Protein AF-A0A9E5K6J4-F1 (afdb_monomer_lite)

Foldseek 3Di:
DVQPQADLEDEAEAHLQQQLQAPVSVVVVLVCCLNHHHDNGYYYYDDDALQVVLVVCLVAAQQGKDFDDDPPDTQKIKGFNDHNPPNGQDLERVNGNRWIWMDGPVVPDIDIGGHDHDNSVQVSNVVSVDHDDDQVRCVVVVHHDPD

Structure (mmCIF, N/CA/C/O backbone):
data_AF-A0A9E5K6J4-F1
#
_entry.id   AF-A0A9E5K6J4-F1
#
loop_
_atom_site.group_PDB
_atom_site.id
_atom_site.type_symbol
_atom_site.label_atom_id
_atom_site.label_alt_id
_atom_site.label_comp_id
_atom_site.label_asym_id
_atom_site.label_entity_id
_atom_site.label_seq_id
_atom_site.pdbx_PDB_ins_code
_atom_site.Cartn_x
_atom_site.Cartn_y
_atom_site.Cartn_z
_atom_site.occupancy
_atom_site.B_iso_or_equiv
_atom_site.auth_seq_id
_atom_site.auth_comp_id
_atom_site.auth_asym_id
_atom_site.auth_atom_id
_atom_site.pdbx_PDB_model_num
ATOM 1 N N . GLY A 1 1 ? -11.312 21.172 18.285 1.00 60.03 1 GLY A N 1
ATOM 2 C CA . GLY A 1 1 ? -11.390 21.456 16.834 1.00 60.03 1 GLY A CA 1
ATOM 3 C C . GLY A 1 1 ? -12.357 20.486 16.179 1.00 60.03 1 GLY A C 1
ATOM 4 O O . GLY A 1 1 ? -12.806 19.580 16.862 1.00 60.03 1 GLY A O 1
ATOM 5 N N . MET A 1 2 ? -12.681 20.648 14.892 1.00 65.06 2 MET A N 1
ATOM 6 C CA . MET A 1 2 ? -13.691 19.817 14.199 1.00 65.06 2 MET A CA 1
ATOM 7 C C . MET A 1 2 ? -13.348 18.316 14.125 1.00 65.06 2 MET A C 1
ATOM 9 O O . MET A 1 2 ? -14.249 17.512 13.944 1.00 65.06 2 MET A O 1
ATOM 13 N N . ALA A 1 3 ? -12.080 17.942 14.316 1.00 74.31 3 ALA A N 1
ATOM 14 C CA . ALA A 1 3 ? -11.616 16.551 14.371 1.00 74.31 3 ALA A CA 1
ATOM 15 C C . ALA A 1 3 ? -11.376 16.032 15.806 1.00 74.31 3 ALA A C 1
ATOM 17 O O . ALA A 1 3 ? -10.738 15.002 15.980 1.00 74.31 3 ALA A O 1
ATOM 18 N N . ALA A 1 4 ? -11.830 16.750 16.844 1.00 78.00 4 ALA A N 1
ATOM 19 C CA . ALA A 1 4 ? -11.559 16.372 18.240 1.00 78.00 4 ALA A CA 1
ATOM 20 C C . ALA A 1 4 ? -12.166 15.015 18.635 1.00 78.00 4 ALA A C 1
ATOM 22 O O . ALA A 1 4 ? -11.622 14.344 19.501 1.00 78.00 4 ALA A O 1
ATOM 23 N N . GLU A 1 5 ? -13.256 14.623 17.976 1.00 84.50 5 GLU A N 1
ATOM 24 C CA . GLU A 1 5 ? -13.971 13.366 18.219 1.00 84.50 5 GLU A CA 1
ATOM 25 C C . GLU A 1 5 ? -13.546 12.243 17.250 1.00 84.50 5 GLU A C 1
ATOM 27 O O . GLU A 1 5 ? -14.168 11.185 17.231 1.00 84.50 5 GLU A O 1
ATOM 32 N N . GLY A 1 6 ? -12.535 12.471 16.403 1.00 92.69 6 GLY A N 1
ATOM 33 C CA . GLY A 1 6 ? -12.124 11.533 15.355 1.00 92.69 6 GLY A CA 1
ATOM 34 C C . GLY A 1 6 ? -13.090 11.441 14.164 1.00 92.69 6 GLY A C 1
ATOM 35 O O . GLY A 1 6 ? -14.018 12.239 14.011 1.00 92.69 6 GLY A O 1
ATOM 36 N N . PHE A 1 7 ? -12.858 10.449 13.306 1.00 95.94 7 PHE A N 1
ATOM 37 C CA . PHE A 1 7 ? -13.557 10.206 12.047 1.00 95.94 7 PHE A CA 1
ATOM 38 C C . PHE A 1 7 ? -14.288 8.864 12.076 1.00 95.94 7 PHE A C 1
ATOM 40 O O . PHE A 1 7 ? -13.779 7.877 12.601 1.00 95.94 7 PHE A O 1
ATOM 47 N N . ASP A 1 8 ? -15.478 8.821 11.481 1.00 95.75 8 ASP A N 1
ATOM 48 C CA . ASP A 1 8 ? -16.248 7.580 11.320 1.00 95.75 8 ASP A CA 1
ATOM 49 C C . ASP A 1 8 ? -15.685 6.710 10.186 1.00 95.75 8 ASP A C 1
ATOM 51 O O . ASP A 1 8 ? -15.791 5.486 10.223 1.00 95.75 8 ASP A O 1
ATOM 55 N N . VAL A 1 9 ? -15.066 7.340 9.181 1.00 96.12 9 VAL A N 1
ATOM 56 C CA . VAL A 1 9 ? -14.426 6.658 8.053 1.00 96.12 9 VAL A CA 1
ATOM 57 C C . VAL A 1 9 ? -13.116 7.353 7.693 1.00 96.12 9 VAL A C 1
ATOM 59 O O . VAL A 1 9 ? -13.082 8.575 7.543 1.00 96.12 9 VAL A O 1
ATOM 62 N N . VAL A 1 10 ? -12.056 6.571 7.491 1.00 97.00 10 VAL A N 1
ATOM 63 C CA . VAL A 1 10 ? -10.801 7.016 6.869 1.00 97.00 10 VAL A CA 1
ATOM 64 C C . VAL A 1 10 ? -10.631 6.296 5.533 1.00 97.00 10 VAL A C 1
ATOM 66 O O . VAL A 1 10 ? -10.823 5.088 5.443 1.00 97.00 10 VAL A O 1
ATOM 69 N N . SER A 1 11 ? -10.272 7.038 4.484 1.00 96.88 11 SER A N 1
ATOM 70 C CA . SER A 1 11 ? -10.162 6.510 3.122 1.00 96.88 11 SER A CA 1
ATOM 71 C C . SER A 1 11 ? -8.805 6.836 2.501 1.00 96.88 11 SER A C 1
ATOM 73 O O . SER A 1 11 ? -8.466 8.010 2.363 1.00 96.88 11 SER A O 1
ATOM 75 N N . LEU A 1 12 ? -8.063 5.815 2.064 1.00 96.94 12 LEU A N 1
ATOM 76 C CA . LEU A 1 12 ? -6.798 5.939 1.327 1.00 96.94 12 LEU A CA 1
ATOM 77 C C . LEU A 1 12 ? -6.881 5.232 -0.033 1.00 96.94 12 LEU A C 1
ATOM 79 O O . LEU A 1 12 ? -6.347 4.138 -0.235 1.00 96.94 12 LEU A O 1
ATOM 83 N N . MET A 1 13 ? -7.547 5.880 -0.987 1.00 96.44 13 MET A N 1
ATOM 84 C CA . MET A 1 13 ? -7.659 5.392 -2.364 1.00 96.44 13 MET A CA 1
ATOM 85 C C . MET A 1 13 ? -6.417 5.791 -3.161 1.00 96.44 13 MET A C 1
ATOM 87 O O . MET A 1 13 ? -6.158 6.979 -3.328 1.00 96.44 13 MET A O 1
ATOM 91 N N . PHE A 1 14 ? -5.659 4.806 -3.650 1.00 94.19 14 PHE A N 1
ATOM 92 C CA . PHE A 1 14 ? -4.442 5.009 -4.449 1.00 94.19 14 PHE A CA 1
ATOM 93 C C . PHE A 1 14 ? -3.349 5.811 -3.720 1.00 94.19 14 PHE A C 1
ATOM 95 O O . PHE A 1 14 ? -2.623 6.597 -4.317 1.00 94.19 14 PHE A O 1
ATOM 102 N N . THR A 1 15 ? -3.250 5.645 -2.398 1.00 96.62 15 THR A N 1
ATOM 103 C CA . THR A 1 15 ? -2.216 6.308 -1.572 1.00 96.62 15 THR A CA 1
ATOM 104 C C . THR A 1 15 ? -1.610 5.379 -0.518 1.00 96.62 15 THR A C 1
ATOM 106 O O . THR A 1 15 ? -0.498 5.615 -0.055 1.00 96.62 15 THR A O 1
ATOM 109 N N . LEU A 1 16 ? -2.304 4.296 -0.144 1.00 97.81 16 LEU A N 1
ATOM 110 C CA . LEU A 1 16 ? -1.865 3.370 0.907 1.00 97.81 16 LEU A CA 1
ATOM 111 C C . LEU A 1 16 ? -0.436 2.839 0.687 1.00 97.81 16 LEU A C 1
ATOM 113 O O . LEU A 1 16 ? 0.363 2.808 1.621 1.00 97.81 16 LEU A O 1
ATOM 117 N N . HIS A 1 17 ? -0.098 2.485 -0.551 1.00 98.25 17 HIS A N 1
ATOM 118 C CA . HIS A 1 17 ? 1.208 1.935 -0.919 1.00 98.25 17 HIS A CA 1
ATOM 119 C C . HIS A 1 17 ? 2.383 2.872 -0.587 1.00 98.25 17 HIS A C 1
ATOM 121 O O . HIS A 1 17 ? 3.473 2.389 -0.303 1.00 98.25 17 HIS A O 1
ATOM 127 N N . TYR A 1 18 ? 2.200 4.197 -0.539 1.00 98.31 18 TYR A N 1
ATOM 128 C CA . TYR A 1 18 ? 3.297 5.112 -0.193 1.00 98.31 18 TYR A CA 1
ATOM 129 C C . TYR A 1 18 ? 3.773 4.943 1.255 1.00 98.31 18 TYR A C 1
ATOM 131 O O . TYR A 1 18 ? 4.931 5.227 1.563 1.00 98.31 18 TYR A O 1
ATOM 139 N N . PHE A 1 19 ? 2.911 4.434 2.140 1.00 98.50 19 PHE A N 1
ATOM 140 C CA . PHE A 1 19 ? 3.258 4.198 3.540 1.00 98.50 19 PHE A CA 1
ATOM 141 C C . PHE A 1 19 ? 4.068 2.912 3.761 1.00 98.50 19 PHE A C 1
ATOM 143 O O . PHE A 1 19 ? 4.617 2.726 4.843 1.00 98.50 19 PHE A O 1
ATOM 150 N N . PHE A 1 20 ? 4.214 2.062 2.737 1.00 98.62 20 PHE A N 1
ATOM 151 C CA . PHE A 1 20 ? 4.996 0.817 2.784 1.00 98.62 20 PHE A CA 1
ATOM 152 C C . PHE A 1 20 ? 6.490 1.018 2.482 1.00 98.62 20 PHE A C 1
ATOM 154 O O . PHE A 1 20 ? 7.238 0.052 2.335 1.00 98.62 20 PHE A O 1
ATOM 161 N N . LYS A 1 21 ? 6.945 2.275 2.423 1.00 98.50 21 LYS A N 1
ATOM 162 C CA . LYS A 1 21 ? 8.348 2.646 2.208 1.00 98.50 21 LYS A CA 1
ATOM 163 C C . LYS A 1 21 ? 9.298 2.037 3.239 1.00 98.50 21 LYS A C 1
ATOM 165 O O . LYS A 1 21 ? 10.342 1.506 2.882 1.00 98.50 21 LYS A O 1
ATOM 170 N N . ASP A 1 22 ? 8.961 2.176 4.515 1.00 98.62 22 ASP A N 1
ATOM 171 C CA . ASP A 1 22 ? 9.773 1.725 5.639 1.00 98.62 22 ASP A CA 1
ATOM 172 C C . ASP A 1 22 ? 8.916 1.588 6.905 1.00 98.62 22 ASP A C 1
ATOM 174 O O . ASP A 1 22 ? 7.787 2.084 6.979 1.00 98.62 22 ASP A O 1
ATOM 178 N N . VAL A 1 23 ? 9.465 0.910 7.917 1.00 98.25 23 VAL A N 1
ATOM 179 C CA . VAL A 1 23 ? 8.774 0.632 9.188 1.00 98.25 23 VAL A CA 1
ATOM 180 C C . VAL A 1 23 ? 8.321 1.918 9.882 1.00 98.25 23 VAL A C 1
ATOM 182 O O . VAL A 1 23 ? 7.223 1.964 10.431 1.00 98.25 23 VAL A O 1
ATOM 185 N N . SER A 1 24 ? 9.134 2.979 9.851 1.00 98.50 24 SER A N 1
ATOM 186 C CA . SER A 1 24 ? 8.784 4.251 10.494 1.00 98.50 24 SER A CA 1
ATOM 187 C C . SER A 1 24 ? 7.563 4.891 9.836 1.00 98.50 24 SER A C 1
ATOM 189 O O . SER A 1 24 ? 6.679 5.392 10.530 1.00 98.50 24 SER A O 1
ATOM 191 N N . THR A 1 25 ? 7.505 4.870 8.506 1.00 98.50 25 THR A N 1
ATOM 192 C CA . THR A 1 25 ? 6.408 5.448 7.729 1.00 98.50 25 THR A CA 1
ATOM 193 C C . THR A 1 25 ? 5.115 4.666 7.952 1.00 98.50 25 THR A C 1
ATOM 195 O O . THR A 1 25 ? 4.076 5.270 8.232 1.00 98.50 25 THR A O 1
ATOM 198 N N . LEU A 1 26 ? 5.185 3.331 7.926 1.00 98.56 26 LEU A N 1
ATOM 199 C CA . LEU A 1 26 ? 4.034 2.472 8.199 1.00 98.56 26 LEU A CA 1
ATOM 200 C C . LEU A 1 26 ? 3.526 2.658 9.635 1.00 98.56 26 LEU A C 1
ATOM 202 O O . LEU A 1 26 ? 2.332 2.846 9.845 1.00 98.56 26 LEU A O 1
ATOM 206 N N . ASN A 1 27 ? 4.423 2.700 10.623 1.00 98.50 27 ASN A N 1
ATOM 207 C CA . ASN A 1 27 ? 4.049 2.966 12.015 1.00 98.50 27 ASN A CA 1
ATOM 208 C C . ASN A 1 27 ? 3.392 4.343 12.183 1.00 98.50 27 ASN A C 1
ATOM 210 O O . ASN A 1 27 ? 2.471 4.488 12.984 1.00 98.50 27 ASN A O 1
ATOM 214 N N . GLY A 1 28 ? 3.832 5.346 11.418 1.00 98.50 28 GLY A N 1
ATOM 215 C CA . GLY A 1 28 ? 3.190 6.657 11.372 1.00 98.50 28 GLY A CA 1
ATOM 216 C C . GLY A 1 28 ? 1.745 6.587 10.871 1.00 98.50 28 GLY A C 1
ATOM 217 O O . GLY A 1 28 ? 0.861 7.176 11.490 1.00 98.50 28 GLY A O 1
ATOM 218 N N . LEU A 1 29 ? 1.484 5.826 9.801 1.00 98.19 29 LEU A N 1
ATOM 219 C CA . LEU A 1 29 ? 0.122 5.572 9.320 1.00 98.19 29 LEU A CA 1
ATOM 220 C C . LEU A 1 29 ? -0.733 4.886 10.391 1.00 98.19 29 LEU A C 1
ATOM 222 O O . LEU A 1 29 ? -1.822 5.366 10.693 1.00 98.19 29 LEU A O 1
ATOM 226 N N . LEU A 1 30 ? -0.239 3.791 10.973 1.00 98.31 30 LEU A N 1
ATOM 227 C CA . LEU A 1 30 ? -0.973 3.026 11.986 1.00 98.31 30 LEU A CA 1
ATOM 228 C C . LEU A 1 30 ? -1.317 3.893 13.198 1.00 98.31 30 LEU A C 1
ATOM 230 O O . LEU A 1 30 ? -2.448 3.879 13.678 1.00 98.31 30 LEU A O 1
ATOM 234 N N . ARG A 1 31 ? -0.367 4.720 13.644 1.00 98.06 31 ARG A N 1
ATOM 235 C CA . ARG A 1 31 ? -0.600 5.692 14.709 1.00 98.06 31 ARG A CA 1
ATOM 236 C C . ARG A 1 31 ? -1.697 6.684 14.329 1.00 98.06 31 ARG A C 1
ATOM 238 O O . ARG A 1 31 ? -2.641 6.850 15.096 1.00 98.06 31 ARG A O 1
ATOM 245 N N . ASN A 1 32 ? -1.611 7.294 13.146 1.00 96.44 32 ASN A N 1
ATOM 246 C CA . ASN A 1 32 ? -2.630 8.228 12.669 1.00 96.44 32 ASN A CA 1
ATOM 247 C C . ASN A 1 32 ? -4.016 7.576 12.637 1.00 96.44 32 ASN A C 1
ATOM 249 O O . ASN A 1 32 ? -4.982 8.196 13.070 1.00 96.44 32 ASN A O 1
ATOM 253 N N . LEU A 1 33 ? -4.124 6.331 12.1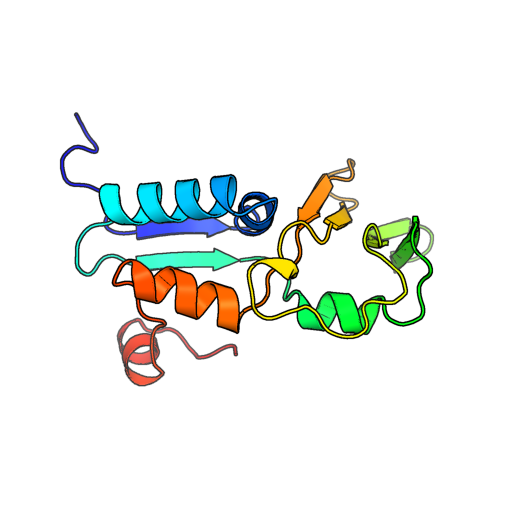70 1.00 96.94 33 LEU A N 1
ATOM 254 C CA . LEU A 1 33 ? -5.385 5.589 12.174 1.00 96.94 33 LEU A CA 1
ATOM 255 C C . LEU A 1 33 ? -5.894 5.369 13.601 1.00 96.94 33 LEU A C 1
ATOM 257 O O . LEU A 1 33 ? -7.032 5.721 13.889 1.00 96.94 33 LEU A O 1
ATOM 261 N N . SER A 1 34 ? -5.039 4.889 14.506 1.00 95.94 34 SER A N 1
ATOM 262 C CA . SER A 1 34 ? -5.417 4.618 15.899 1.00 95.94 34 SER A CA 1
ATOM 263 C C . SER A 1 34 ? -5.853 5.866 16.682 1.00 95.94 34 SER A C 1
ATOM 265 O O . SER A 1 34 ? -6.704 5.777 17.560 1.00 95.94 34 SER A O 1
ATOM 267 N N . GLU A 1 35 ? -5.285 7.036 16.369 1.00 94.19 35 GLU A N 1
ATOM 268 C CA . GLU A 1 35 ? -5.584 8.299 17.058 1.00 94.19 35 GLU A CA 1
ATOM 269 C C . GLU A 1 35 ? -6.762 9.060 16.432 1.00 94.19 35 GLU A C 1
ATOM 271 O O . GLU A 1 35 ? -7.367 9.902 17.095 1.00 94.19 35 GLU A O 1
ATOM 276 N N . SER A 1 36 ? -7.071 8.812 15.156 1.00 93.81 36 SER A N 1
ATOM 277 C CA . SER A 1 36 ? -8.058 9.602 14.412 1.00 93.81 36 SER A CA 1
ATOM 278 C C . SER A 1 36 ? -9.325 8.839 14.044 1.00 93.81 36 SER A C 1
ATOM 280 O O . SER A 1 36 ? -10.350 9.482 13.842 1.00 93.81 36 SER A O 1
ATOM 282 N N . LEU A 1 37 ? -9.306 7.507 13.970 1.00 95.56 37 LEU A N 1
ATOM 283 C CA . LEU A 1 37 ? -10.495 6.712 13.679 1.00 95.56 37 LEU A CA 1
ATOM 284 C C . LEU A 1 37 ? -11.267 6.417 14.970 1.00 95.56 37 LEU A C 1
ATOM 286 O O . LEU A 1 37 ? -10.700 5.995 15.976 1.00 95.56 37 LEU A O 1
ATOM 290 N N . LYS A 1 38 ? -12.584 6.624 14.942 1.00 95.50 38 LYS A N 1
ATOM 291 C CA . LYS A 1 38 ? -13.463 6.272 16.060 1.00 95.50 38 LYS A CA 1
ATOM 292 C C . LYS A 1 38 ? -13.547 4.756 16.232 1.00 95.50 38 LYS A C 1
ATOM 294 O O . LYS A 1 38 ? -13.491 4.004 15.262 1.00 95.50 38 LYS A O 1
ATOM 299 N N . VAL A 1 39 ? -13.797 4.309 17.463 1.00 94.19 39 VAL A N 1
ATOM 300 C CA . VAL A 1 39 ? -14.170 2.911 17.728 1.00 94.19 39 VAL A CA 1
ATOM 301 C C . VAL A 1 39 ? -15.443 2.572 16.946 1.00 94.19 39 VAL A C 1
ATOM 303 O O . VAL A 1 39 ? -16.437 3.292 17.037 1.00 94.19 39 VAL A O 1
ATOM 306 N N . GLY A 1 40 ? -15.400 1.482 16.177 1.00 93.69 40 GLY A N 1
ATOM 307 C CA . GLY A 1 40 ? -16.476 1.082 15.262 1.00 93.69 40 GLY A CA 1
ATOM 308 C C . GLY A 1 40 ? -16.492 1.835 13.924 1.00 93.69 40 GLY A C 1
ATOM 309 O O . GLY A 1 40 ? -17.392 1.608 13.118 1.00 93.69 40 GLY A O 1
ATOM 310 N N . GLY A 1 41 ? -15.527 2.727 13.687 1.00 95.44 41 GLY A N 1
ATOM 311 C CA . GLY A 1 41 ? -15.307 3.356 12.391 1.00 95.44 41 GLY A CA 1
ATOM 312 C C . GLY A 1 41 ? -14.648 2.413 11.383 1.00 95.44 41 GLY A C 1
ATOM 313 O O . GLY A 1 41 ? -14.144 1.347 11.734 1.00 95.44 41 GLY A O 1
ATOM 314 N N . TYR A 1 42 ? -14.625 2.830 10.118 1.00 96.31 42 TYR A N 1
ATOM 315 C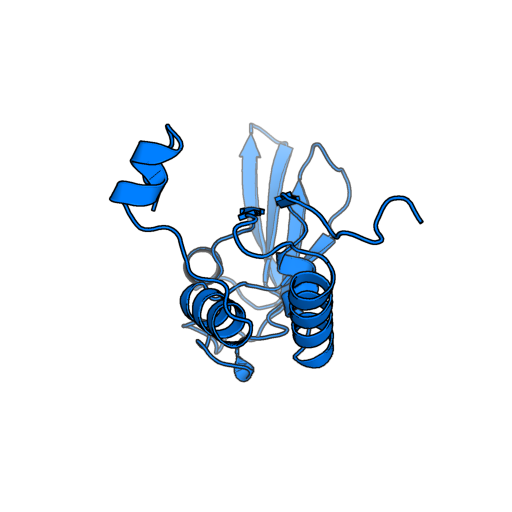 CA . TYR A 1 42 ? -14.128 2.019 9.006 1.00 96.31 42 TYR A CA 1
ATOM 316 C C . TYR A 1 42 ? -12.895 2.634 8.350 1.00 96.3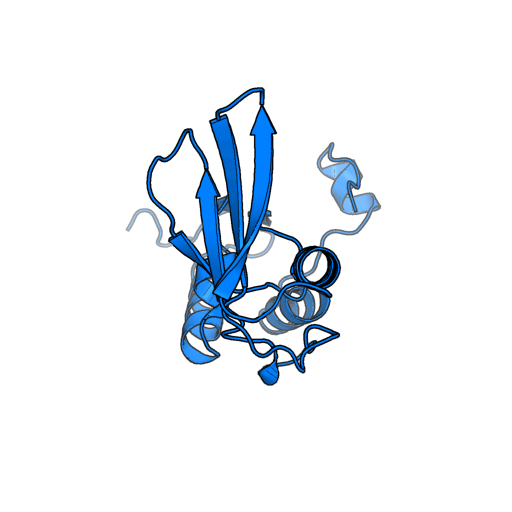1 42 TYR A C 1
ATOM 318 O O . TYR A 1 42 ? -12.821 3.842 8.125 1.00 96.31 42 TYR A O 1
ATOM 326 N N . PHE A 1 43 ? -11.949 1.785 7.964 1.00 97.00 43 PHE A N 1
ATOM 327 C CA . PHE A 1 43 ? -10.892 2.153 7.032 1.00 97.00 43 PHE A CA 1
ATOM 328 C C . PHE A 1 43 ? -11.162 1.514 5.674 1.00 97.00 43 PHE A C 1
ATOM 330 O O . PHE A 1 43 ? -11.440 0.319 5.590 1.00 97.00 43 PHE A O 1
ATOM 337 N N . VAL A 1 44 ? -11.059 2.308 4.612 1.00 95.94 44 VAL A N 1
ATOM 338 C CA . VAL A 1 44 ? -11.191 1.842 3.230 1.00 95.94 44 VAL A CA 1
ATOM 339 C C . VAL A 1 44 ? -9.953 2.264 2.453 1.00 95.94 44 VAL A C 1
ATOM 341 O O . VAL A 1 44 ? -9.452 3.377 2.605 1.00 95.94 44 VAL A O 1
ATOM 344 N N . GLY A 1 45 ? -9.442 1.385 1.600 1.00 95.56 45 GLY A N 1
ATOM 345 C CA . GLY A 1 45 ? -8.275 1.693 0.790 1.00 95.56 45 GLY A CA 1
ATOM 346 C C . GLY A 1 45 ? -8.232 0.888 -0.493 1.00 95.56 45 GLY A C 1
ATOM 347 O O . GLY A 1 45 ? -8.925 -0.115 -0.650 1.00 95.56 45 GLY A O 1
ATOM 348 N N . CYS A 1 46 ? -7.400 1.352 -1.418 1.00 95.06 46 CYS A N 1
ATOM 349 C CA . CYS A 1 46 ? -7.129 0.659 -2.667 1.00 95.06 46 CYS A CA 1
ATOM 350 C C . CYS A 1 46 ? -5.671 0.886 -3.067 1.00 95.06 46 CYS A C 1
ATOM 352 O O . CYS A 1 46 ? -5.187 2.021 -3.069 1.00 95.06 46 CYS A O 1
ATOM 354 N N . CYS A 1 47 ? -4.976 -0.196 -3.394 1.00 96.88 47 CYS A N 1
ATOM 355 C CA . CYS A 1 47 ? -3.620 -0.204 -3.924 1.00 96.88 47 CYS A CA 1
ATOM 356 C C . CYS A 1 47 ? -3.416 -1.473 -4.757 1.00 96.88 47 CYS A C 1
ATOM 358 O O . CYS A 1 47 ? -4.283 -2.350 -4.784 1.00 96.88 47 CYS A O 1
ATOM 360 N N . PHE A 1 48 ? -2.268 -1.586 -5.423 1.00 97.06 48 PHE A N 1
ATOM 361 C CA . PHE A 1 48 ? -1.893 -2.851 -6.036 1.00 97.06 48 PHE A CA 1
ATOM 362 C C . PHE A 1 48 ? -1.709 -3.954 -4.994 1.00 97.06 48 PHE A C 1
ATOM 364 O O . PHE A 1 48 ? -1.239 -3.723 -3.879 1.00 97.06 48 PHE A O 1
ATOM 371 N N . ASP A 1 49 ? -2.051 -5.164 -5.416 1.00 97.56 49 ASP A N 1
ATOM 372 C CA . ASP A 1 49 ? -1.697 -6.405 -4.744 1.00 97.56 49 ASP A CA 1
ATOM 373 C C . ASP A 1 49 ? -0.214 -6.691 -5.023 1.00 97.56 49 ASP A C 1
ATOM 375 O O . ASP A 1 49 ? 0.180 -6.938 -6.169 1.00 97.56 49 ASP A O 1
ATOM 379 N N . GLY A 1 50 ? 0.616 -6.595 -3.982 1.00 98.06 50 GLY A N 1
ATOM 380 C CA . GLY A 1 50 ? 2.064 -6.695 -4.115 1.00 98.06 50 GLY A CA 1
ATOM 381 C C . GLY A 1 50 ? 2.522 -8.046 -4.658 1.00 98.06 50 GLY A C 1
ATOM 382 O O . GLY A 1 50 ? 3.431 -8.089 -5.485 1.00 98.06 50 GLY A O 1
ATOM 383 N N . GLU A 1 51 ? 1.868 -9.141 -4.270 1.00 97.69 51 GLU A N 1
ATOM 384 C CA . GLU A 1 51 ? 2.218 -10.485 -4.737 1.00 97.69 51 GLU A CA 1
ATOM 385 C C . GLU A 1 51 ? 1.885 -10.663 -6.220 1.00 97.69 51 GLU A C 1
ATOM 387 O O . GLU A 1 51 ? 2.699 -11.187 -6.986 1.00 97.69 51 GLU A O 1
ATOM 392 N N . LYS A 1 52 ? 0.734 -10.143 -6.669 1.00 97.94 52 LYS A N 1
ATOM 393 C CA . LYS A 1 52 ? 0.391 -10.138 -8.100 1.00 97.94 52 LYS A CA 1
ATOM 394 C C . LYS A 1 52 ? 1.375 -9.312 -8.925 1.00 97.94 52 LYS A C 1
ATOM 396 O O . LYS A 1 52 ? 1.720 -9.718 -10.035 1.00 97.94 52 LYS A O 1
ATOM 401 N N . VAL A 1 53 ? 1.858 -8.182 -8.404 1.00 98.19 53 VAL A N 1
ATOM 402 C CA . VAL A 1 53 ? 2.882 -7.381 -9.093 1.00 98.19 53 VAL A CA 1
ATOM 403 C C . VAL A 1 53 ? 4.222 -8.120 -9.154 1.00 98.19 53 VAL A C 1
ATOM 405 O O . VAL A 1 53 ? 4.868 -8.104 -10.202 1.00 98.19 53 VAL A O 1
ATOM 408 N N . VAL A 1 54 ? 4.631 -8.812 -8.086 1.00 98.12 54 VAL A N 1
ATOM 409 C CA . VAL A 1 54 ? 5.834 -9.665 -8.113 1.00 98.12 54 VAL A CA 1
ATOM 410 C C . VAL A 1 54 ? 5.705 -10.757 -9.166 1.00 98.12 54 VAL A C 1
ATOM 412 O O . VAL A 1 54 ? 6.613 -10.933 -9.976 1.00 98.12 54 VAL A O 1
ATOM 415 N N . SER A 1 55 ? 4.552 -11.425 -9.230 1.00 97.56 55 SER A N 1
ATOM 416 C CA . SER A 1 55 ? 4.272 -12.431 -10.256 1.00 97.56 55 SER A CA 1
ATOM 417 C C . SER A 1 55 ? 4.341 -11.848 -11.676 1.00 97.56 55 SER A C 1
ATOM 419 O O . SER A 1 55 ? 4.985 -12.425 -12.551 1.00 97.56 55 SER A O 1
ATOM 421 N N . LEU A 1 56 ? 3.759 -10.666 -11.904 1.00 97.56 56 LEU A N 1
ATOM 422 C CA . LEU A 1 56 ? 3.790 -9.974 -13.198 1.00 97.56 56 LEU A CA 1
ATOM 423 C C . LEU A 1 56 ? 5.217 -9.616 -13.655 1.00 97.56 56 LEU A C 1
ATOM 425 O O . LEU A 1 56 ? 5.512 -9.627 -14.856 1.00 97.56 56 LEU A O 1
ATOM 429 N N . LEU A 1 57 ? 6.089 -9.269 -12.707 1.00 98.00 57 LEU A N 1
ATOM 430 C CA . LEU A 1 57 ? 7.460 -8.809 -12.940 1.00 98.00 57 LEU A CA 1
ATOM 431 C C . LEU A 1 57 ? 8.516 -9.910 -12.744 1.00 98.00 57 LEU A C 1
ATOM 433 O O . LEU A 1 57 ? 9.710 -9.602 -12.742 1.00 98.00 57 LEU A O 1
ATOM 437 N N . HIS A 1 58 ? 8.104 -11.171 -12.592 1.00 95.88 58 HIS A N 1
ATOM 438 C CA . HIS A 1 58 ? 8.994 -12.296 -12.290 1.00 95.88 58 HIS A CA 1
ATOM 439 C C . HIS A 1 58 ? 10.189 -12.377 -13.255 1.00 95.88 58 HIS A C 1
ATOM 441 O O . HIS A 1 58 ? 11.338 -12.328 -12.824 1.00 95.88 58 HIS A O 1
ATOM 447 N N . ASP A 1 59 ? 9.920 -12.389 -14.565 1.00 95.00 59 ASP A N 1
ATOM 448 C CA . ASP A 1 59 ? 10.948 -12.497 -15.616 1.00 95.00 59 ASP A CA 1
ATOM 449 C C . ASP A 1 59 ? 11.503 -11.138 -16.072 1.00 95.00 59 ASP A C 1
ATOM 451 O O . ASP A 1 59 ? 12.123 -11.020 -17.131 1.00 95.00 59 ASP A O 1
ATOM 455 N N . VAL A 1 60 ? 11.219 -10.074 -15.322 1.00 96.81 60 VAL A N 1
ATOM 456 C CA . VAL A 1 60 ? 11.651 -8.717 -15.651 1.00 96.81 60 VAL A CA 1
ATOM 457 C C . VAL A 1 60 ? 12.917 -8.413 -14.854 1.00 96.81 60 VAL A C 1
ATOM 459 O O . VAL A 1 60 ? 12.905 -8.569 -13.625 1.00 96.81 60 VAL A O 1
ATOM 462 N N . PRO A 1 61 ? 14.004 -7.975 -15.514 1.00 97.31 61 PRO A N 1
ATOM 463 C CA . PRO A 1 61 ? 15.201 -7.562 -14.801 1.00 97.31 61 PRO A CA 1
ATOM 464 C C . PRO A 1 61 ? 14.934 -6.306 -13.965 1.00 97.31 61 PRO A C 1
ATOM 466 O O . PRO A 1 61 ? 13.992 -5.557 -14.239 1.00 97.31 61 PRO A O 1
ATOM 469 N N . THR A 1 62 ? 15.755 -6.041 -12.951 1.00 98.19 62 THR A N 1
ATOM 470 C CA . THR A 1 62 ? 15.664 -4.774 -12.204 1.00 98.19 62 THR A CA 1
ATOM 471 C C . THR A 1 62 ? 15.890 -3.597 -13.167 1.00 98.19 62 THR A C 1
ATOM 473 O O . THR A 1 62 ? 16.782 -3.628 -14.013 1.00 98.19 62 THR A O 1
ATOM 476 N N . GLY A 1 63 ? 15.045 -2.568 -13.084 1.00 98.12 63 GLY A N 1
ATOM 477 C CA . GLY A 1 63 ? 14.964 -1.457 -14.039 1.00 98.12 63 GLY A CA 1
ATOM 478 C C . GLY A 1 63 ? 14.177 -1.774 -15.318 1.00 98.12 63 GLY A C 1
ATOM 479 O O . GLY A 1 63 ? 13.936 -0.880 -16.128 1.00 98.12 63 GLY A O 1
ATOM 480 N N . GLY A 1 64 ? 13.758 -3.026 -15.518 1.00 98.19 64 GLY A N 1
ATOM 481 C CA . GLY A 1 64 ? 12.892 -3.429 -16.620 1.00 98.19 64 GLY A CA 1
ATOM 482 C C . GLY A 1 64 ? 11.428 -3.050 -16.383 1.00 98.19 64 GLY A C 1
ATOM 483 O O . GLY A 1 64 ? 10.963 -2.963 -15.244 1.00 98.19 64 GLY A O 1
ATOM 484 N N . THR A 1 65 ? 10.683 -2.864 -17.475 1.00 98.06 65 THR A N 1
ATOM 485 C CA . THR A 1 65 ? 9.305 -2.350 -17.447 1.00 98.06 65 THR A CA 1
ATOM 486 C C . THR A 1 65 ? 8.326 -3.291 -18.152 1.00 98.06 65 THR A C 1
ATOM 488 O O . THR A 1 65 ? 8.559 -3.699 -19.291 1.00 98.06 65 THR A O 1
ATOM 491 N N . LYS A 1 66 ? 7.182 -3.575 -17.518 1.00 98.00 66 LYS A N 1
ATOM 492 C CA . LYS A 1 66 ? 5.976 -4.112 -18.176 1.00 98.00 66 LYS A CA 1
ATOM 493 C C . LYS A 1 66 ? 5.042 -2.969 -18.542 1.00 98.00 66 LYS A C 1
ATOM 495 O O . LYS A 1 66 ? 4.969 -1.979 -17.820 1.00 98.00 66 LYS A O 1
ATOM 500 N N . ARG A 1 67 ? 4.340 -3.097 -19.666 1.00 97.38 67 ARG A N 1
ATOM 501 C CA . ARG A 1 67 ? 3.485 -2.038 -20.208 1.00 97.38 67 ARG A CA 1
ATOM 502 C C . ARG A 1 67 ? 2.198 -2.646 -20.742 1.00 97.38 67 ARG A C 1
ATOM 504 O O . ARG A 1 67 ? 2.238 -3.723 -21.337 1.00 97.38 67 ARG A O 1
ATOM 511 N N . GLY A 1 68 ? 1.086 -1.954 -20.544 1.00 96.81 68 GLY A N 1
ATOM 512 C CA . GLY A 1 68 ? -0.151 -2.203 -21.276 1.00 96.81 68 GLY A CA 1
ATOM 513 C C . GLY A 1 68 ? -0.296 -1.150 -22.357 1.00 96.81 68 GLY A C 1
ATOM 514 O O . GLY A 1 68 ? -0.162 0.036 -22.065 1.00 96.81 68 GLY A O 1
ATOM 515 N N . THR A 1 69 ? -0.552 -1.568 -23.591 1.00 96.44 69 THR A N 1
ATOM 516 C CA . THR A 1 69 ? -0.628 -0.672 -24.747 1.00 96.44 69 THR A CA 1
ATOM 517 C C . THR A 1 69 ? -2.001 -0.716 -25.397 1.00 96.44 69 THR A C 1
ATOM 519 O O . THR A 1 69 ? -2.674 -1.746 -25.408 1.00 96.44 69 THR A O 1
ATOM 522 N N . GLU A 1 70 ? -2.395 0.410 -25.981 1.00 94.56 70 GLU A N 1
ATOM 523 C CA . GLU A 1 70 ? -3.511 0.496 -26.917 1.00 94.56 70 GLU A CA 1
ATOM 524 C C . GLU A 1 70 ? -3.006 1.177 -28.191 1.00 94.56 70 GLU A C 1
ATOM 526 O O . GLU A 1 70 ? -2.629 2.352 -28.203 1.00 94.56 70 GLU A O 1
ATOM 531 N N . GLY A 1 71 ? -2.907 0.400 -29.272 1.00 92.75 71 GLY A N 1
ATOM 532 C CA . GLY A 1 71 ? -2.238 0.842 -30.493 1.00 92.75 71 GLY A CA 1
ATOM 533 C C . GLY A 1 71 ? -0.754 1.136 -30.250 1.00 92.75 71 GLY A C 1
ATOM 534 O O . GLY A 1 71 ? 0.000 0.251 -29.852 1.00 92.75 71 GLY A O 1
ATOM 535 N N . SER A 1 72 ? -0.333 2.374 -30.518 1.00 91.81 72 SER A N 1
ATOM 536 C CA . SER A 1 72 ? 1.049 2.837 -30.321 1.00 91.81 72 SER A CA 1
ATOM 537 C C . SER A 1 72 ? 1.298 3.512 -28.969 1.00 91.81 72 SER A C 1
ATOM 539 O O . SER A 1 72 ? 2.420 3.947 -28.724 1.00 91.81 72 SER A O 1
ATOM 541 N N . SER A 1 73 ? 0.269 3.662 -28.131 1.00 92.38 73 SER A N 1
ATOM 542 C CA . SER A 1 73 ? 0.368 4.385 -26.862 1.00 92.38 73 SER A CA 1
ATOM 543 C C . SER A 1 73 ? 0.470 3.420 -25.686 1.00 92.38 73 SER A C 1
ATOM 545 O O . SER A 1 73 ? -0.310 2.472 -25.579 1.00 92.38 73 SER A O 1
ATOM 547 N N . ASP A 1 74 ? 1.397 3.702 -24.774 1.00 94.00 74 ASP A N 1
ATOM 548 C CA . ASP A 1 74 ? 1.442 3.070 -23.457 1.00 94.00 74 ASP A CA 1
ATOM 549 C C . ASP A 1 74 ? 0.299 3.625 -22.595 1.00 94.00 74 ASP A C 1
ATOM 551 O O . ASP A 1 74 ? 0.258 4.823 -22.321 1.00 94.00 74 ASP A O 1
ATOM 555 N N . LEU A 1 75 ? -0.624 2.768 -22.158 1.00 96.50 75 LEU A N 1
ATOM 556 C CA . LEU A 1 75 ? -1.686 3.124 -21.212 1.00 96.50 75 LEU A CA 1
ATOM 557 C C . LEU A 1 75 ? -1.173 3.139 -19.775 1.00 96.50 75 LEU A C 1
ATOM 559 O O . LEU A 1 75 ? -1.514 4.029 -18.995 1.00 96.50 75 LEU A O 1
ATOM 563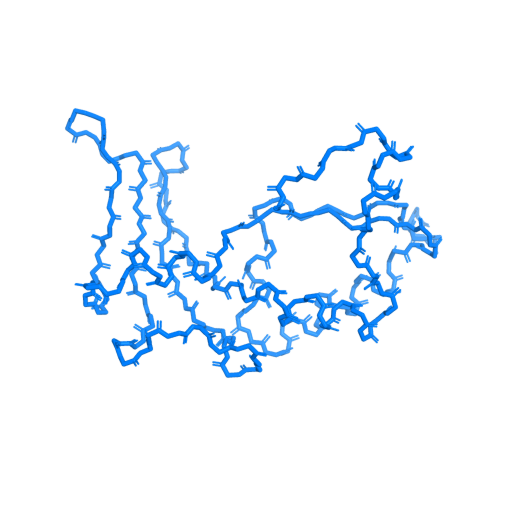 N N . TRP A 1 76 ? -0.366 2.138 -19.433 1.00 97.19 76 TRP A N 1
ATOM 564 C CA . TRP A 1 76 ? 0.265 2.018 -18.130 1.00 97.19 76 TRP A CA 1
ATOM 565 C C . TRP A 1 76 ? 1.627 1.353 -18.242 1.00 97.19 76 TRP A C 1
ATOM 567 O O . TRP A 1 76 ? 1.883 0.562 -19.153 1.00 97.19 76 TRP A O 1
ATOM 577 N N . THR A 1 77 ? 2.489 1.651 -17.279 1.00 97.81 77 THR A N 1
ATOM 578 C CA . THR A 1 77 ? 3.826 1.078 -17.157 1.00 97.81 77 THR A CA 1
ATOM 579 C C . THR A 1 77 ? 4.103 0.726 -15.707 1.00 97.81 77 THR A C 1
ATOM 581 O O . THR A 1 77 ? 3.786 1.517 -14.825 1.00 97.81 77 THR A O 1
ATOM 584 N N . ILE A 1 78 ? 4.731 -0.420 -15.460 1.00 98.50 78 ILE A N 1
ATOM 585 C CA . ILE A 1 78 ? 5.239 -0.803 -14.141 1.00 98.50 78 ILE A CA 1
ATOM 586 C C . ILE A 1 78 ? 6.701 -1.209 -14.302 1.00 98.50 78 ILE A C 1
ATOM 588 O O . ILE A 1 78 ? 7.005 -2.170 -15.014 1.00 98.50 78 ILE A O 1
ATOM 592 N N . THR A 1 79 ? 7.598 -0.472 -13.654 1.00 98.56 79 THR A N 1
ATOM 593 C CA . THR A 1 79 ? 9.047 -0.700 -13.680 1.00 98.56 79 THR A CA 1
ATOM 594 C C . THR A 1 79 ? 9.509 -1.297 -12.360 1.00 98.56 79 THR A C 1
ATOM 596 O O . THR A 1 79 ? 9.195 -0.773 -11.294 1.00 98.56 79 THR A O 1
ATOM 599 N N . LYS A 1 80 ? 10.260 -2.398 -12.424 1.00 98.69 80 LYS A N 1
ATOM 600 C CA . LYS A 1 80 ? 10.786 -3.105 -11.250 1.00 98.69 80 LYS A CA 1
ATOM 601 C C . LYS A 1 80 ? 11.962 -2.336 -10.646 1.00 98.69 80 LYS A C 1
ATOM 603 O O . LYS A 1 80 ? 12.941 -2.122 -11.351 1.00 98.69 80 LYS A O 1
ATOM 608 N N . GLN A 1 81 ? 11.913 -1.989 -9.357 1.00 98.56 81 GLN A N 1
ATOM 609 C CA . GLN A 1 81 ? 13.034 -1.327 -8.661 1.00 98.56 81 GLN A CA 1
ATOM 610 C C . GLN A 1 81 ? 13.633 -2.156 -7.513 1.00 98.56 81 GLN A C 1
ATOM 612 O O . GLN A 1 81 ? 14.621 -1.752 -6.905 1.00 98.56 81 GLN A O 1
ATOM 617 N N . TYR A 1 82 ? 13.069 -3.328 -7.223 1.00 97.62 82 TYR A N 1
ATOM 618 C CA . TYR A 1 82 ? 13.614 -4.280 -6.256 1.00 97.62 82 TYR A CA 1
ATOM 619 C C . TYR A 1 82 ? 14.500 -5.337 -6.929 1.00 97.62 82 TYR A C 1
ATOM 621 O O . TYR A 1 82 ? 14.523 -5.484 -8.156 1.00 97.62 82 TYR A O 1
ATOM 629 N N . GLU A 1 83 ? 15.252 -6.066 -6.112 1.00 95.50 83 GLU A N 1
ATOM 630 C CA . GLU A 1 83 ? 16.237 -7.047 -6.548 1.00 95.50 83 GLU A CA 1
ATOM 631 C C . GLU A 1 83 ? 15.632 -8.224 -7.334 1.00 95.50 83 GLU A C 1
ATOM 633 O O . GLU A 1 83 ? 14.580 -8.764 -6.992 1.00 95.50 83 GLU A O 1
ATOM 638 N N . GLU A 1 84 ? 16.331 -8.672 -8.381 1.00 92.56 84 GLU A N 1
ATOM 639 C CA . GLU A 1 84 ? 15.924 -9.823 -9.202 1.00 92.56 84 GLU A CA 1
ATOM 640 C C . GLU A 1 84 ? 15.782 -11.128 -8.418 1.00 92.56 84 GLU A C 1
ATOM 642 O O . GLU A 1 84 ? 14.957 -11.962 -8.776 1.00 92.56 84 GLU A O 1
ATOM 647 N N . SER A 1 85 ? 16.544 -11.298 -7.335 1.00 93.19 85 SER A N 1
ATOM 648 C CA . SER A 1 85 ? 16.485 -12.498 -6.498 1.00 93.19 85 SER A CA 1
ATOM 649 C C . SER A 1 85 ? 15.174 -12.647 -5.719 1.00 93.19 85 SER A C 1
ATOM 651 O O . SER A 1 85 ? 14.926 -13.715 -5.160 1.00 93.19 85 SER A O 1
ATOM 653 N N . MET A 1 86 ? 14.346 -11.600 -5.639 1.00 95.50 86 MET A N 1
ATOM 654 C CA . MET A 1 86 ? 13.069 -11.649 -4.932 1.00 95.50 86 MET A CA 1
ATOM 655 C C . MET A 1 86 ? 11.983 -12.271 -5.819 1.00 95.50 86 MET A C 1
ATOM 657 O O . MET A 1 86 ? 11.447 -11.627 -6.719 1.00 95.50 86 MET A O 1
ATOM 661 N N . VAL A 1 87 ? 11.648 -13.530 -5.531 1.00 92.88 87 VAL A N 1
ATOM 662 C CA . VAL A 1 87 ? 10.599 -14.300 -6.232 1.00 92.88 87 VAL A CA 1
ATOM 663 C C . VAL A 1 87 ? 9.250 -14.223 -5.510 1.00 92.88 87 VAL A C 1
ATOM 665 O O . VAL A 1 87 ? 8.198 -14.335 -6.131 1.00 92.88 87 VAL A O 1
ATOM 668 N N . VAL A 1 88 ? 9.282 -14.018 -4.194 1.00 96.62 88 VAL A N 1
ATOM 669 C CA . VAL A 1 88 ? 8.109 -13.893 -3.325 1.00 96.62 88 VAL A CA 1
ATOM 670 C C . VAL A 1 88 ? 8.289 -12.629 -2.499 1.00 96.62 88 VAL A C 1
ATOM 672 O O . VAL A 1 88 ? 9.387 -12.380 -1.996 1.00 96.62 88 VAL A O 1
ATOM 675 N N . LEU A 1 89 ? 7.233 -11.826 -2.374 1.00 98.19 89 LEU A N 1
ATOM 676 C CA . LEU A 1 89 ? 7.243 -10.667 -1.489 1.00 98.19 89 LEU A CA 1
ATOM 677 C C . LEU A 1 89 ? 7.268 -11.164 -0.035 1.00 98.19 89 LEU A C 1
ATOM 679 O O . LEU A 1 89 ? 6.387 -11.936 0.335 1.00 98.19 89 LEU A O 1
ATOM 683 N N . PRO A 1 90 ? 8.233 -10.763 0.808 1.00 97.94 90 PRO A N 1
ATOM 684 C CA . PRO A 1 90 ? 8.222 -11.179 2.204 1.00 97.94 90 PRO A CA 1
ATOM 685 C C . PRO A 1 90 ? 7.003 -10.632 2.952 1.00 97.94 90 PRO A C 1
ATOM 687 O O . PRO A 1 90 ? 6.684 -9.446 2.873 1.00 97.94 90 PRO A O 1
ATOM 690 N N . GLY A 1 91 ? 6.345 -11.493 3.725 1.00 97.88 91 GLY A N 1
ATOM 691 C CA . GLY A 1 91 ? 5.225 -11.133 4.594 1.00 97.88 91 GLY A CA 1
ATOM 692 C C . GLY A 1 91 ? 5.660 -10.565 5.940 1.00 97.88 91 GLY A C 1
ATOM 693 O O . GLY A 1 91 ? 5.019 -10.837 6.946 1.00 97.88 91 GLY A O 1
ATOM 694 N N . ASP A 1 92 ? 6.761 -9.832 6.015 1.00 98.06 92 ASP A N 1
ATOM 695 C CA . ASP A 1 92 ? 7.247 -9.201 7.243 1.00 98.06 92 ASP A CA 1
ATOM 696 C C . ASP A 1 92 ? 7.910 -7.849 6.932 1.00 98.06 92 ASP A C 1
ATOM 698 O O . ASP A 1 92 ? 7.802 -7.332 5.820 1.00 98.06 92 ASP A O 1
ATOM 702 N N . GLU A 1 93 ? 8.585 -7.245 7.913 1.00 97.69 93 GLU A N 1
ATOM 703 C CA . GLU A 1 93 ? 9.253 -5.947 7.738 1.00 97.69 93 GLU A CA 1
ATOM 704 C C . GLU A 1 93 ? 10.282 -5.934 6.597 1.00 97.69 93 GLU A C 1
ATOM 706 O O . GLU A 1 93 ? 10.541 -4.874 6.029 1.00 97.69 93 GLU A O 1
ATOM 711 N N . THR A 1 94 ? 10.842 -7.087 6.214 1.00 97.69 94 THR A N 1
ATOM 712 C CA . THR A 1 94 ? 11.798 -7.184 5.099 1.00 97.69 94 THR A CA 1
ATOM 713 C C . THR A 1 94 ? 11.138 -7.021 3.726 1.00 97.69 94 THR A C 1
ATOM 715 O O . THR A 1 94 ? 11.829 -6.765 2.736 1.00 97.69 94 THR A O 1
ATOM 718 N N . GLY A 1 95 ? 9.806 -7.124 3.662 1.00 97.69 95 GLY A N 1
ATOM 719 C CA . GLY A 1 95 ? 9.003 -6.838 2.473 1.00 97.69 95 GLY A CA 1
ATOM 720 C C . GLY A 1 95 ? 8.704 -5.353 2.268 1.00 97.69 95 GLY A C 1
ATOM 721 O O . GLY A 1 95 ? 8.211 -4.975 1.207 1.00 97.69 95 GLY A O 1
ATOM 722 N N . LEU A 1 96 ? 9.018 -4.495 3.243 1.00 98.56 96 LEU A N 1
ATOM 723 C CA . LEU A 1 96 ? 8.876 -3.047 3.096 1.00 98.56 96 LEU A CA 1
ATOM 724 C C . LEU A 1 96 ? 9.950 -2.471 2.167 1.00 98.56 96 LEU A C 1
ATOM 726 O O . LEU A 1 96 ? 11.034 -3.029 1.993 1.00 98.56 96 LEU A O 1
ATOM 730 N N . GLY A 1 97 ? 9.637 -1.334 1.549 1.00 98.56 97 GLY A N 1
ATOM 731 C CA . GLY A 1 97 ? 10.563 -0.610 0.679 1.00 98.56 97 GLY A CA 1
ATOM 732 C C . GLY A 1 97 ? 10.785 -1.243 -0.696 1.00 98.56 97 GLY A C 1
ATOM 733 O O . GLY A 1 97 ? 11.556 -0.703 -1.489 1.00 98.56 97 GLY A O 1
ATOM 734 N N . LYS A 1 98 ? 10.103 -2.349 -1.025 1.00 98.50 98 LYS A N 1
ATOM 735 C CA . LYS A 1 98 ? 10.150 -2.960 -2.361 1.00 98.50 98 LYS A CA 1
ATOM 736 C C . LYS A 1 98 ? 9.409 -2.067 -3.349 1.00 98.50 98 LYS A C 1
ATOM 738 O O . LYS A 1 98 ? 8.185 -2.077 -3.408 1.00 98.50 98 LYS A O 1
ATOM 743 N N . ALA A 1 99 ? 10.167 -1.247 -4.067 1.00 98.62 99 ALA A N 1
ATOM 744 C CA . ALA A 1 99 ? 9.631 -0.190 -4.908 1.00 98.62 99 ALA A CA 1
ATOM 745 C C . ALA A 1 99 ? 9.312 -0.656 -6.338 1.00 98.62 99 ALA A C 1
ATOM 747 O O . ALA A 1 99 ? 9.960 -1.549 -6.895 1.00 98.62 99 ALA A O 1
ATOM 748 N N . ILE A 1 100 ? 8.341 0.015 -6.945 1.00 98.75 100 ILE A N 1
ATOM 749 C CA . ILE A 1 100 ? 8.036 -0.017 -8.373 1.00 98.75 100 ILE A CA 1
ATOM 750 C C . ILE A 1 100 ? 7.788 1.413 -8.847 1.00 98.75 100 ILE A C 1
ATOM 752 O O . ILE A 1 100 ? 7.243 2.216 -8.094 1.00 98.75 100 ILE A O 1
ATOM 756 N N . ASP A 1 101 ? 8.131 1.725 -10.094 1.00 98.50 101 ASP A N 1
ATOM 757 C CA . ASP A 1 101 ? 7.675 2.975 -10.706 1.00 98.50 101 ASP A CA 1
ATOM 758 C C . ASP A 1 101 ? 6.465 2.696 -11.584 1.00 98.50 101 ASP A C 1
ATOM 760 O O . ASP A 1 101 ? 6.520 1.867 -12.498 1.00 98.50 101 ASP A O 1
ATOM 764 N N . VAL A 1 102 ? 5.375 3.394 -11.298 1.00 98.06 102 VAL A N 1
ATOM 765 C CA . VAL A 1 102 ? 4.087 3.231 -11.957 1.00 98.06 102 VAL A CA 1
ATOM 766 C C . VAL A 1 102 ? 3.802 4.471 -12.783 1.00 98.06 102 VAL A C 1
ATOM 768 O O . VAL A 1 102 ? 3.850 5.591 -12.284 1.00 98.06 102 VAL A O 1
ATOM 771 N N . GLY A 1 103 ? 3.491 4.266 -14.056 1.00 96.81 103 GLY A N 1
ATOM 772 C CA . GLY A 1 103 ? 3.059 5.314 -14.969 1.00 96.81 103 GLY A CA 1
ATOM 773 C C . GLY A 1 103 ? 1.676 4.995 -15.512 1.00 96.81 103 GLY A C 1
ATOM 774 O O . GLY A 1 103 ? 1.391 3.844 -15.837 1.00 96.81 103 GLY A O 1
ATOM 775 N N . PHE A 1 104 ? 0.837 6.018 -15.645 1.00 95.19 104 PHE A N 1
ATOM 776 C CA . PHE A 1 104 ? -0.444 5.949 -16.346 1.00 95.19 104 PHE A CA 1
ATOM 777 C C . PHE A 1 104 ? -0.558 7.122 -17.312 1.00 95.19 104 PHE A C 1
ATOM 779 O O . PHE A 1 104 ? -0.251 8.261 -16.953 1.00 95.19 104 PHE A O 1
ATOM 786 N N . ILE A 1 105 ? -1.073 6.865 -18.515 1.00 93.31 105 ILE A N 1
ATOM 787 C CA . ILE A 1 105 ? -1.212 7.890 -19.558 1.00 93.31 105 ILE A CA 1
ATOM 788 C C . ILE A 1 105 ? -2.050 9.093 -19.104 1.00 93.31 105 ILE A C 1
ATOM 790 O O . ILE A 1 105 ? -1.758 10.226 -19.474 1.00 93.31 105 ILE A O 1
ATOM 794 N N . SER A 1 106 ? -3.067 8.867 -18.269 1.00 89.88 106 SER A N 1
ATOM 795 C CA . SER A 1 106 ? -3.958 9.915 -17.764 1.00 89.88 106 SER A CA 1
ATOM 796 C C . SER A 1 106 ? -3.329 10.803 -16.690 1.00 89.88 106 SER A C 1
ATOM 798 O O . SER A 1 106 ? -3.857 11.879 -16.423 1.00 89.88 106 SER A O 1
ATOM 800 N N . ILE A 1 107 ? -2.248 10.3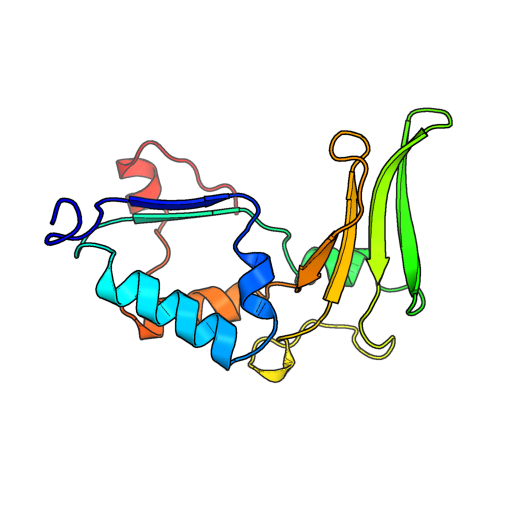48 -16.051 1.00 89.62 107 ILE A N 1
ATOM 801 C CA . ILE A 1 107 ? -1.545 11.088 -14.993 1.00 89.62 107 ILE A CA 1
ATOM 802 C C . ILE A 1 107 ? -0.317 11.802 -15.577 1.00 89.62 107 ILE A C 1
ATOM 804 O O . ILE A 1 107 ? 0.019 12.906 -15.162 1.00 89.62 107 ILE A O 1
ATOM 808 N N . GLY A 1 108 ? 0.315 11.203 -16.592 1.00 84.19 108 GLY A N 1
ATOM 809 C CA . GLY A 1 108 ? 1.407 11.791 -17.370 1.00 84.19 108 GLY A CA 1
ATOM 810 C C . GLY A 1 108 ? 2.795 11.573 -16.766 1.00 84.19 108 GLY A C 1
ATOM 811 O O . GLY A 1 108 ? 3.733 11.276 -17.504 1.00 84.19 108 GLY A O 1
ATOM 812 N N . GLU A 1 109 ? 2.931 11.664 -15.444 1.00 89.62 109 GLU A N 1
ATOM 813 C CA . GLU A 1 109 ? 4.178 11.363 -14.729 1.00 89.62 109 GLU A CA 1
ATOM 814 C C . GLU A 1 109 ? 4.197 9.926 -14.186 1.00 89.62 109 GLU A C 1
ATOM 816 O O . GLU A 1 109 ? 3.157 9.280 -14.032 1.00 89.62 109 GLU A O 1
ATOM 821 N N . SER A 1 110 ? 5.402 9.414 -13.915 1.00 93.25 110 SER A N 1
ATOM 822 C CA . SER A 1 110 ? 5.592 8.149 -13.197 1.00 93.25 110 SER A CA 1
ATOM 823 C C . SER A 1 110 ? 5.874 8.413 -11.722 1.00 93.25 110 SER A C 1
ATOM 825 O O . SER A 1 110 ? 6.630 9.327 -11.395 1.00 93.25 110 SER A O 1
ATOM 827 N N . TYR A 1 111 ? 5.304 7.588 -10.847 1.00 96.69 111 TYR A N 1
ATOM 828 C CA . TYR A 1 111 ? 5.438 7.698 -9.397 1.00 96.69 111 TYR A CA 1
ATOM 829 C C . TYR A 1 111 ? 6.015 6.417 -8.814 1.00 96.69 111 TYR A C 1
ATOM 831 O O . TYR A 1 111 ? 5.666 5.317 -9.239 1.00 96.69 111 TYR A O 1
ATOM 839 N N . THR A 1 112 ? 6.882 6.566 -7.817 1.00 98.25 112 THR A N 1
ATOM 840 C CA . THR A 1 112 ? 7.411 5.428 -7.068 1.00 98.25 112 THR A CA 1
ATOM 841 C C . THR A 1 112 ? 6.403 4.981 -6.014 1.00 98.25 112 THR A C 1
ATOM 843 O O . THR A 1 112 ? 6.159 5.691 -5.038 1.00 98.25 112 THR A O 1
ATOM 846 N N . GLU A 1 113 ? 5.864 3.781 -6.186 1.00 98.38 113 GLU A N 1
ATOM 847 C CA . GLU A 1 113 ? 4.996 3.093 -5.232 1.00 98.38 113 GLU A CA 1
ATOM 848 C C . GLU A 1 113 ? 5.766 1.964 -4.528 1.00 98.38 113 GLU A C 1
ATOM 850 O O . GLU A 1 113 ? 6.795 1.498 -5.023 1.00 98.38 113 GLU A O 1
ATOM 855 N N . TYR A 1 114 ? 5.268 1.490 -3.383 1.00 98.75 114 TYR A N 1
ATOM 856 C CA . TYR A 1 114 ? 5.855 0.351 -2.668 1.00 98.75 114 TYR A CA 1
ATOM 857 C C . TYR A 1 114 ? 4.880 -0.821 -2.624 1.00 98.75 114 TYR A C 1
ATOM 859 O O . TYR A 1 114 ? 3.680 -0.644 -2.410 1.00 98.75 114 TYR A O 1
ATOM 867 N N . LEU A 1 115 ? 5.403 -2.029 -2.827 1.00 98.69 115 LEU A N 1
ATOM 868 C CA . LEU A 1 115 ? 4.610 -3.249 -2.820 1.00 98.69 115 LEU A CA 1
ATOM 869 C C . LEU A 1 115 ? 3.988 -3.492 -1.444 1.00 98.69 115 LEU A C 1
ATOM 871 O O . LEU A 1 115 ? 4.648 -3.398 -0.410 1.00 98.69 115 LEU A O 1
ATOM 875 N N . VAL A 1 116 ? 2.706 -3.851 -1.455 1.00 98.62 116 VAL A N 1
ATOM 876 C CA . VAL A 1 116 ? 1.927 -4.141 -0.252 1.00 98.62 116 VAL A CA 1
ATOM 877 C C . VAL A 1 116 ? 1.711 -5.643 -0.158 1.00 98.62 116 VAL A C 1
ATOM 879 O O . VAL A 1 116 ? 1.000 -6.223 -0.979 1.00 98.62 116 VAL A O 1
ATOM 882 N N . HIS A 1 117 ? 2.302 -6.275 0.855 1.00 98.44 117 HIS A N 1
ATOM 883 C CA . HIS A 1 117 ? 1.945 -7.643 1.214 1.00 98.44 117 HIS A CA 1
ATOM 884 C C . HIS A 1 117 ? 0.659 -7.626 2.041 1.00 98.44 117 HIS A C 1
ATOM 886 O O . HIS A 1 117 ? 0.632 -7.069 3.142 1.00 98.44 117 HIS A O 1
ATOM 892 N N . TRP A 1 118 ? -0.395 -8.269 1.537 1.00 97.31 118 TRP A N 1
ATOM 893 C CA . TRP A 1 118 ? -1.734 -8.178 2.121 1.00 97.31 118 TRP A CA 1
ATOM 894 C C . TRP A 1 118 ? -1.800 -8.712 3.557 1.00 97.31 118 TRP A C 1
ATOM 896 O O . TRP A 1 118 ? -2.159 -7.973 4.470 1.00 97.31 118 TRP A O 1
ATOM 906 N N . ASP A 1 119 ? -1.346 -9.943 3.797 1.00 97.56 119 ASP A N 1
ATOM 907 C CA . ASP A 1 119 ? -1.420 -10.538 5.143 1.00 97.56 119 ASP A CA 1
ATOM 908 C C . ASP A 1 119 ? -0.546 -9.819 6.176 1.00 97.56 119 ASP A C 1
ATOM 910 O O . ASP A 1 119 ? -0.847 -9.802 7.372 1.00 97.56 119 ASP A O 1
ATOM 914 N N . TYR A 1 120 ? 0.565 -9.224 5.734 1.00 98.31 120 TYR A N 1
ATOM 915 C CA . TYR A 1 120 ? 1.360 -8.369 6.599 1.00 98.31 120 TYR A CA 1
ATOM 916 C C . TYR A 1 120 ? 0.561 -7.123 6.979 1.00 98.31 120 TYR A C 1
ATOM 918 O O . TYR A 1 120 ? 0.441 -6.834 8.165 1.00 98.31 120 TYR A O 1
ATOM 926 N N . PHE A 1 121 ? -0.055 -6.442 6.007 1.00 98.06 121 PHE A N 1
ATOM 927 C CA . PHE A 1 121 ? -0.896 -5.277 6.274 1.00 98.06 121 PHE A CA 1
ATOM 928 C C . PHE A 1 121 ? -2.043 -5.592 7.240 1.00 98.06 121 PHE A C 1
ATOM 930 O O . PHE A 1 121 ? -2.195 -4.888 8.234 1.00 98.06 121 PHE A O 1
ATOM 937 N N . VAL A 1 122 ? -2.792 -6.674 7.001 1.00 97.88 122 VAL A N 1
ATOM 938 C CA . VAL A 1 122 ? -3.900 -7.100 7.874 1.00 97.88 122 VAL A CA 1
ATOM 939 C C . VAL A 1 122 ? -3.416 -7.321 9.309 1.00 97.88 122 VAL A C 1
ATOM 941 O O . VAL A 1 122 ? -4.022 -6.799 10.241 1.00 97.88 122 VAL A O 1
ATOM 944 N N . ARG A 1 123 ? -2.280 -8.005 9.508 1.00 98.25 123 ARG A N 1
ATOM 945 C CA . ARG A 1 123 ? -1.704 -8.175 10.854 1.00 98.25 123 ARG A CA 1
ATOM 946 C C . ARG A 1 123 ? -1.310 -6.848 11.497 1.00 98.25 123 ARG A C 1
ATOM 948 O O . ARG A 1 123 ? -1.632 -6.624 12.656 1.00 98.25 123 ARG A O 1
ATOM 955 N N . ARG A 1 124 ? -0.671 -5.946 10.744 1.00 98.38 124 ARG A N 1
ATOM 956 C CA . ARG A 1 124 ? -0.287 -4.618 11.253 1.00 98.38 124 ARG A CA 1
ATOM 957 C C . ARG A 1 124 ? -1.494 -3.751 11.630 1.00 98.38 124 ARG A C 1
ATOM 959 O O . ARG A 1 124 ? -1.387 -2.932 12.536 1.00 98.38 124 ARG A O 1
ATOM 966 N N . MET A 1 125 ? -2.626 -3.923 10.952 1.00 98.19 125 MET A N 1
ATOM 967 C CA . MET A 1 125 ? -3.894 -3.273 11.300 1.00 98.19 125 MET A CA 1
ATOM 968 C C . MET A 1 125 ? -4.514 -3.892 12.565 1.00 98.19 125 MET A C 1
ATOM 970 O O . MET A 1 125 ? -4.976 -3.158 13.440 1.00 98.19 125 MET A O 1
ATOM 974 N N . SER A 1 126 ? -4.443 -5.216 12.723 1.00 97.81 126 SER A N 1
ATOM 975 C CA . SER A 1 126 ? -4.908 -5.904 13.939 1.00 97.81 126 SER A CA 1
ATOM 976 C C . SER A 1 126 ? -4.118 -5.476 15.187 1.00 97.81 126 SER A C 1
ATOM 978 O O . SER A 1 126 ? -4.713 -5.274 16.246 1.00 97.81 126 SER A O 1
ATOM 980 N N . ASP A 1 127 ? -2.813 -5.184 15.059 1.00 97.44 127 ASP A N 1
ATOM 981 C CA . ASP A 1 127 ? -1.987 -4.636 16.155 1.00 97.44 127 ASP A CA 1
ATOM 982 C C . ASP A 1 127 ? -2.563 -3.339 16.768 1.00 97.44 127 ASP A C 1
ATOM 984 O O . ASP A 1 127 ? -2.300 -3.034 17.933 1.00 97.44 127 ASP A O 1
ATOM 988 N N . ILE A 1 128 ? -3.343 -2.566 15.998 1.00 96.94 128 ILE A N 1
ATOM 989 C CA . ILE A 1 128 ? -4.009 -1.332 16.451 1.00 96.94 128 ILE A CA 1
ATOM 990 C C . ILE A 1 128 ? -5.518 -1.506 16.690 1.00 96.94 128 ILE A C 1
ATOM 992 O O . ILE A 1 128 ? -6.237 -0.518 16.837 1.00 96.94 128 ILE A O 1
ATOM 996 N N . GLY A 1 129 ? -6.007 -2.748 16.747 1.00 96.69 129 GLY A N 1
ATOM 997 C CA . GLY A 1 129 ? -7.411 -3.073 17.009 1.00 96.69 129 GLY A CA 1
ATOM 998 C C . GLY A 1 129 ? -8.333 -2.927 15.798 1.00 96.69 129 GLY A C 1
ATOM 999 O O . GLY A 1 129 ? -9.544 -2.795 15.976 1.00 96.69 129 GLY A O 1
ATOM 1000 N N . MET A 1 130 ? -7.782 -2.923 14.580 1.00 96.69 130 MET A N 1
ATOM 1001 C CA . MET A 1 130 ? -8.557 -2.904 13.341 1.00 96.69 130 MET A CA 1
ATOM 1002 C C . MET A 1 130 ? -8.580 -4.286 12.694 1.00 96.69 130 MET A C 1
ATOM 1004 O O . MET A 1 130 ? -7.545 -4.807 12.290 1.00 96.69 130 MET A O 1
ATOM 1008 N N . GLU A 1 131 ? -9.775 -4.843 12.534 1.00 96.12 131 GLU A N 1
ATOM 1009 C CA . GLU A 1 131 ? -9.978 -6.161 11.936 1.00 96.12 131 GLU A CA 1
ATOM 1010 C C . GLU A 1 131 ? -10.536 -6.045 10.516 1.00 96.12 131 GLU A C 1
ATOM 1012 O O . GLU A 1 131 ? -11.309 -5.135 10.196 1.00 96.12 131 GLU A O 1
ATOM 1017 N N . LEU A 1 132 ? -10.129 -6.972 9.649 1.00 95.94 132 LEU A N 1
ATOM 1018 C CA . LEU A 1 132 ? -10.679 -7.066 8.302 1.00 95.94 132 LEU A CA 1
ATOM 1019 C C . LEU A 1 132 ? -12.129 -7.553 8.381 1.00 95.94 132 LEU A C 1
ATOM 1021 O O . LEU A 1 132 ? -12.411 -8.548 9.047 1.00 95.94 132 LEU A O 1
ATOM 1025 N N . LEU A 1 133 ? -13.027 -6.879 7.658 1.00 94.31 133 LEU A N 1
ATOM 1026 C CA . LEU A 1 133 ? -14.437 -7.256 7.639 1.00 94.31 133 LEU A CA 1
ATOM 1027 C C . LEU A 1 133 ? -14.625 -8.677 7.108 1.00 94.31 133 LEU A C 1
ATOM 1029 O O . LEU A 1 133 ? -14.112 -9.035 6.044 1.00 94.31 133 LEU A O 1
ATOM 1033 N N . ASN A 1 134 ? -15.412 -9.465 7.830 1.00 92.81 134 ASN A N 1
ATOM 1034 C CA . ASN A 1 134 ? -15.819 -10.789 7.390 1.00 92.81 134 ASN A CA 1
ATOM 1035 C C . ASN A 1 134 ? -17.010 -10.719 6.412 1.00 92.81 134 ASN A C 1
ATOM 1037 O O . ASN A 1 134 ? -17.607 -9.667 6.172 1.00 92.81 134 ASN A O 1
ATOM 1041 N N . ALA A 1 135 ? -17.375 -11.866 5.835 1.00 90.25 135 ALA A N 1
ATOM 1042 C CA . ALA A 1 135 ? -18.440 -11.941 4.837 1.00 90.25 135 ALA A CA 1
ATOM 1043 C C . ALA A 1 135 ? -19.812 -11.464 5.356 1.00 90.25 135 ALA A C 1
ATOM 1045 O O . ALA A 1 135 ? -20.556 -10.831 4.610 1.00 90.25 135 ALA A O 1
ATOM 1046 N N . GLU A 1 136 ? -20.154 -11.740 6.617 1.00 92.06 136 GLU A N 1
ATOM 1047 C CA . GLU A 1 136 ? -21.430 -11.326 7.217 1.00 92.06 136 GLU A CA 1
ATOM 1048 C C . GLU A 1 136 ? -21.475 -9.808 7.449 1.00 92.06 136 GLU A C 1
ATOM 1050 O O . GLU A 1 136 ? -22.491 -9.155 7.187 1.00 92.06 136 GLU A O 1
ATOM 1055 N N . GLU A 1 137 ? -20.357 -9.226 7.883 1.00 92.69 137 GLU A N 1
ATOM 1056 C CA . GLU A 1 137 ? -20.209 -7.782 8.079 1.00 92.69 137 GLU A CA 1
ATOM 1057 C C . GLU A 1 137 ? -20.292 -7.027 6.749 1.00 92.69 137 GLU A C 1
ATOM 1059 O O . GLU A 1 137 ? -21.011 -6.031 6.649 1.00 92.69 137 GLU A O 1
ATOM 1064 N N . LEU A 1 138 ? -19.641 -7.537 5.697 1.00 91.19 138 LEU A N 1
ATOM 1065 C CA . LEU A 1 138 ? -19.754 -6.979 4.346 1.00 91.19 138 LEU A CA 1
ATOM 1066 C C . LEU A 1 138 ? -21.211 -6.968 3.866 1.00 91.19 138 LEU A C 1
ATOM 1068 O O . LEU A 1 138 ? -21.693 -5.931 3.409 1.00 91.19 138 LEU A O 1
ATOM 1072 N N . VAL A 1 139 ? -21.938 -8.079 4.034 1.00 91.19 139 VAL A N 1
ATOM 1073 C CA . VAL A 1 139 ? -23.363 -8.170 3.670 1.00 91.19 139 VAL A CA 1
ATOM 1074 C C . VAL A 1 139 ? -24.205 -7.164 4.453 1.00 91.19 139 VAL A C 1
ATOM 1076 O O . VAL A 1 139 ? -25.077 -6.515 3.875 1.00 91.19 139 VAL A O 1
ATOM 1079 N N . THR A 1 140 ? -23.926 -6.986 5.745 1.00 91.75 140 THR A N 1
ATOM 1080 C CA . THR A 1 140 ? -24.624 -6.009 6.597 1.00 91.75 140 THR A CA 1
ATOM 1081 C C . THR A 1 140 ? -24.420 -4.571 6.105 1.00 91.75 140 THR A C 1
ATOM 1083 O O . THR A 1 140 ? -25.325 -3.745 6.217 1.00 91.75 140 THR A O 1
ATOM 1086 N N . LEU A 1 141 ? -23.269 -4.282 5.492 1.00 89.50 141 LEU A N 1
ATOM 1087 C CA . LEU A 1 141 ? -22.962 -2.997 4.857 1.00 89.50 141 LEU A CA 1
ATOM 1088 C C . LEU A 1 141 ? -23.464 -2.883 3.406 1.00 89.50 141 LEU A C 1
ATOM 1090 O O . LEU A 1 141 ? -23.245 -1.857 2.763 1.00 89.50 141 LEU A O 1
ATOM 1094 N N . GLY A 1 142 ? -24.126 -3.913 2.870 1.00 92.06 142 GLY A N 1
ATOM 1095 C CA . GLY A 1 142 ? -24.546 -3.957 1.467 1.00 92.06 142 GLY A CA 1
ATOM 1096 C C . GLY A 1 142 ? -23.383 -4.111 0.480 1.00 92.06 142 GLY A C 1
ATOM 1097 O O . GLY A 1 142 ? -23.530 -3.779 -0.696 1.00 92.06 142 GLY A O 1
ATOM 1098 N N . LEU A 1 143 ? -22.232 -4.597 0.949 1.00 87.50 143 LEU A N 1
ATOM 1099 C CA . LEU A 1 143 ? -21.035 -4.861 0.156 1.00 87.50 143 LEU A CA 1
ATOM 1100 C C . LEU A 1 143 ? -20.934 -6.355 -0.190 1.00 87.50 143 LEU A C 1
ATOM 1102 O O . LEU A 1 143 ? -21.446 -7.220 0.520 1.00 87.50 143 LEU A O 1
ATOM 1106 N N . GLN A 1 144 ? -20.257 -6.664 -1.294 1.00 81.44 144 GLN A N 1
ATOM 1107 C CA . GLN A 1 144 ? -19.931 -8.036 -1.694 1.00 81.44 144 GLN A CA 1
ATOM 1108 C C . GLN A 1 144 ? -18.434 -8.284 -1.514 1.00 81.44 144 GLN A C 1
ATOM 1110 O O . GLN A 1 144 ? -17.633 -7.368 -1.707 1.00 81.44 144 GLN A O 1
ATOM 1115 N N . SER A 1 145 ? -18.053 -9.521 -1.176 1.00 69.25 145 SER A N 1
ATOM 1116 C CA . SER A 1 145 ? -16.640 -9.910 -1.204 1.00 69.25 145 SER A CA 1
ATOM 1117 C C . SER A 1 145 ? -16.117 -9.821 -2.635 1.00 69.25 145 SER A C 1
ATOM 1119 O O . SER A 1 145 ? -16.737 -10.352 -3.556 1.00 69.25 145 SER A O 1
ATOM 1121 N N . ILE A 1 146 ? -14.981 -9.149 -2.802 1.00 58.78 146 ILE A N 1
ATOM 1122 C CA . ILE A 1 146 ? -14.264 -9.009 -4.080 1.00 58.78 146 ILE A CA 1
ATOM 1123 C C . ILE A 1 146 ? -12.867 -9.654 -4.017 1.00 58.78 146 ILE A C 1
ATOM 1125 O O . ILE A 1 146 ? -12.111 -9.563 -4.984 1.00 58.78 146 ILE A O 1
ATOM 1129 N N . LEU A 1 147 ? -12.535 -10.270 -2.874 1.00 51.41 147 LEU A N 1
ATOM 1130 C CA . LEU A 1 147 ? -11.317 -11.047 -2.635 1.00 51.41 147 LEU A CA 1
ATOM 1131 C C . LEU A 1 147 ? -11.569 -12.526 -2.931 1.00 51.41 147 LEU A C 1
ATOM 1133 O O . LEU A 1 147 ? -12.619 -13.035 -2.465 1.00 51.41 147 LEU A O 1
#

pLDDT: mean 94.59, std 7.46, range [51.41, 98.75]

Sequence (147 aa):
GMAAEGFDVVSLMFTLHYFFKDVSTLNGLLRNLSESLKVGGYFVGCCFDGEKVVSLLHDVPTGGTKRGTEGSSDLWTITKQYEESMVVLPGDETGLGKAIDVGFISIGESYTEYLVHWDYFVRRMSDIGMELLNAEELVTLGLQSIL

Radius of gyration: 17.18 Å; chains: 1; bounding box: 41×36×49 Å

Secondary structure (DSSP, 8-state):
-TTTT-EEEEEEETTGGGGGG-HHHHHHHHHHHHHHEEEEEEEEEE---HHHHHHHTTTPPTT-EEEEEETTEEEEEEEE-S-TT--S--SSGGGTT-EEEEEETTT-S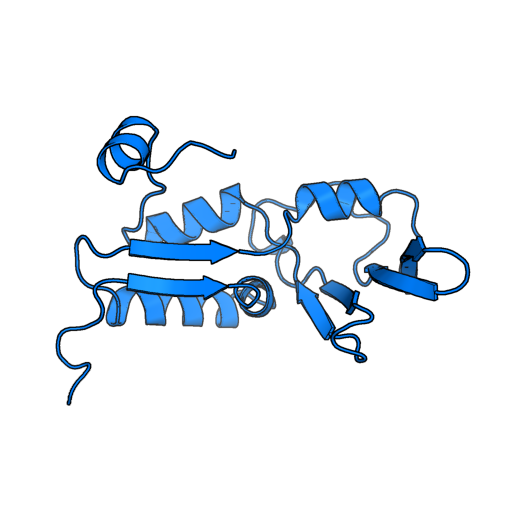EEEEE---HHHHHHHHHTTT--PPPHHHHHHTT-----